Protein AF-M7SFV0-F1 (afdb_monomer_lite)

Sequence (85 aa):
MNINITGIGTYVINKQPPNKQIWLSSPISGPKRFDYVIVSDGQHQKEGTATGGWVYLRDGATLNEILNEETGIDPEGPPLDSVDI

pLDDT: mean 85.16, std 15.42, range [49.69, 98.06]

InterPro domains:
  IPR002908 Frataxin/CyaY [PF01491] (1-71)
  IPR002908 Frataxin/CyaY [PS50810] (1-80)
  IPR002908 Frataxin/CyaY [PTHR16821] (1-71)
  IPR002908 Frataxin/CyaY [SM01219] (1-78)
  IPR020895 Frataxin conserved site [PS01344] (12-26)
  IPR036524 Frataxin/CyaY superfamily [G3DSA:3.30.920.10] (1-76)
  IPR036524 Frataxin/CyaY superfamily [SSF55387] (1-72)

Radius of gyration: 15.33 Å; chains: 1; boundi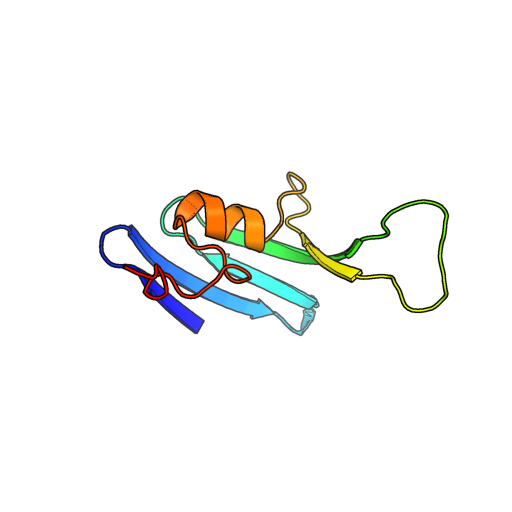ng box: 40×23×47 Å

Organism: Eutypa lata (strain UCR-EL1) (NCBI:txid1287681)

Structure (mmCIF, N/CA/C/O backbone):
data_AF-M7SFV0-F1
#
_entry.id   AF-M7SFV0-F1
#
loop_
_atom_site.group_PDB
_atom_site.id
_atom_site.type_symbol
_atom_site.label_atom_id
_atom_site.label_alt_id
_atom_site.label_comp_id
_atom_site.label_asym_id
_atom_site.label_entity_id
_atom_site.label_seq_id
_atom_site.pdbx_PDB_ins_code
_atom_site.Cartn_x
_atom_site.Cartn_y
_atom_site.Cartn_z
_atom_site.occupancy
_atom_site.B_iso_or_equiv
_atom_site.auth_seq_id
_atom_site.auth_comp_id
_atom_site.auth_asym_id
_atom_site.auth_atom_id
_atom_site.pdbx_PDB_model_num
ATOM 1 N N . MET A 1 1 ? -4.675 -11.448 -2.325 1.00 93.56 1 MET A N 1
ATOM 2 C CA . MET A 1 1 ? -4.330 -11.834 -0.944 1.00 93.56 1 MET A CA 1
ATOM 3 C C . MET A 1 1 ? -5.216 -11.031 -0.016 1.00 93.56 1 MET A C 1
ATOM 5 O O . MET A 1 1 ? -5.286 -9.824 -0.198 1.00 93.56 1 MET A O 1
ATOM 9 N N . ASN A 1 2 ? -5.911 -11.688 0.907 1.00 95.00 2 ASN A N 1
ATOM 10 C CA . ASN A 1 2 ? -6.717 -11.010 1.920 1.00 95.00 2 ASN A CA 1
ATOM 11 C C . ASN A 1 2 ? -5.976 -11.083 3.252 1.00 95.00 2 ASN A C 1
ATOM 13 O O . ASN A 1 2 ? -5.492 -12.157 3.604 1.00 95.00 2 ASN A O 1
ATOM 17 N N . ILE A 1 3 ? -5.898 -9.965 3.965 1.00 92.19 3 ILE A N 1
ATOM 18 C CA . ILE A 1 3 ? -5.324 -9.882 5.308 1.00 92.19 3 ILE A CA 1
ATOM 19 C C . ILE A 1 3 ? -6.425 -9.359 6.221 1.00 92.19 3 ILE A C 1
ATOM 21 O O . ILE A 1 3 ? -6.963 -8.278 5.989 1.00 92.19 3 ILE A O 1
ATOM 25 N N . ASN A 1 4 ? -6.794 -10.143 7.227 1.00 94.94 4 ASN A N 1
ATOM 26 C CA . ASN A 1 4 ? -7.762 -9.732 8.232 1.00 94.94 4 ASN A CA 1
ATOM 27 C C . ASN A 1 4 ? -7.011 -9.310 9.492 1.00 94.94 4 ASN A C 1
ATOM 29 O O . ASN A 1 4 ? -6.207 -10.084 10.006 1.00 94.94 4 ASN A O 1
ATOM 33 N N . ILE A 1 5 ? -7.275 -8.094 9.961 1.00 91.31 5 ILE A N 1
ATOM 34 C CA . ILE A 1 5 ? -6.695 -7.568 11.192 1.00 91.31 5 ILE A CA 1
ATOM 35 C C . ILE A 1 5 ? -7.836 -7.296 12.165 1.00 91.31 5 ILE A C 1
ATOM 37 O O . ILE A 1 5 ? -8.713 -6.463 11.905 1.00 91.31 5 ILE A O 1
ATOM 41 N N . THR A 1 6 ? -7.827 -8.024 13.281 1.00 92.19 6 THR A N 1
ATOM 42 C CA . THR A 1 6 ? -8.830 -7.909 14.340 1.00 92.19 6 THR A CA 1
ATOM 43 C C . THR A 1 6 ? -8.899 -6.473 14.847 1.00 92.19 6 THR A C 1
ATOM 45 O O . THR A 1 6 ? -7.887 -5.889 15.214 1.00 92.19 6 THR A O 1
ATOM 48 N N . GLY A 1 7 ? -10.105 -5.904 14.874 1.00 92.88 7 GLY A N 1
ATOM 49 C CA . GLY A 1 7 ? -10.336 -4.528 15.324 1.00 92.88 7 GLY A CA 1
ATOM 50 C C . GLY A 1 7 ? -10.143 -3.449 14.254 1.00 92.88 7 GLY A C 1
ATOM 51 O O . GLY A 1 7 ? -10.550 -2.319 14.495 1.00 92.88 7 GLY A O 1
ATOM 52 N N . ILE A 1 8 ? -9.606 -3.786 13.073 1.00 94.06 8 ILE A N 1
ATOM 53 C CA . ILE A 1 8 ? -9.418 -2.834 11.965 1.00 94.06 8 ILE A CA 1
ATOM 54 C C . ILE A 1 8 ? -10.309 -3.192 10.773 1.00 94.06 8 ILE A C 1
ATOM 56 O O . ILE A 1 8 ? -11.144 -2.397 10.350 1.00 94.06 8 ILE A O 1
ATOM 60 N N . GLY A 1 9 ? -10.160 -4.399 10.223 1.00 95.00 9 GLY A N 1
ATOM 61 C CA . GLY A 1 9 ? -10.912 -4.822 9.044 1.00 95.00 9 GLY A CA 1
ATOM 62 C C . GLY A 1 9 ? -10.116 -5.715 8.099 1.00 95.00 9 GLY A C 1
ATOM 63 O O . GLY A 1 9 ? -9.113 -6.323 8.470 1.00 95.00 9 GLY A O 1
ATOM 64 N N . THR A 1 10 ? -10.605 -5.827 6.862 1.00 96.81 10 THR A N 1
ATOM 65 C CA . THR A 1 10 ? -9.990 -6.67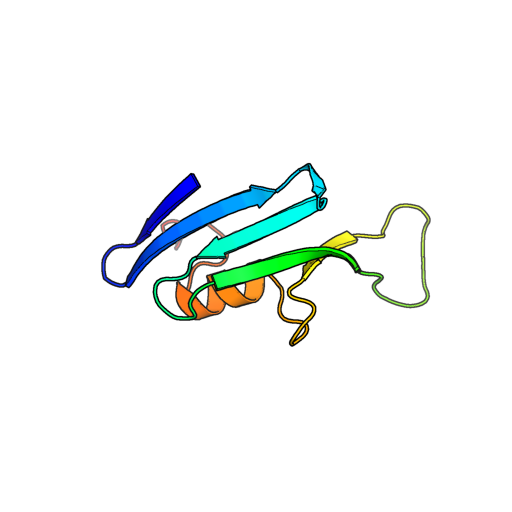0 5.828 1.00 96.81 10 THR A CA 1
ATOM 66 C C . THR A 1 10 ? -9.303 -5.822 4.771 1.00 96.81 10 THR A C 1
ATOM 68 O O . THR A 1 10 ? -9.939 -5.016 4.097 1.00 96.81 10 THR A O 1
ATOM 71 N N . TYR A 1 11 ? -8.014 -6.078 4.595 1.00 97.06 11 TYR A N 1
ATOM 72 C CA . TYR A 1 11 ? -7.180 -5.545 3.533 1.00 97.06 11 TYR A CA 1
ATOM 73 C C . TYR A 1 11 ? -7.148 -6.515 2.359 1.00 97.06 11 TYR A C 1
ATOM 75 O O . TYR A 1 11 ? -7.010 -7.728 2.545 1.00 97.06 11 TYR A O 1
ATOM 83 N N . VAL A 1 12 ? -7.216 -5.987 1.139 1.00 97.75 12 VAL A N 1
ATOM 84 C CA . VAL A 1 12 ? -7.060 -6.783 -0.087 1.00 97.75 12 VAL A CA 1
ATOM 85 C C . VAL A 1 12 ? -5.850 -6.283 -0.856 1.00 97.75 12 VAL A C 1
ATOM 87 O O . VAL A 1 12 ? -5.825 -5.144 -1.307 1.00 97.75 12 VAL A O 1
ATOM 90 N N . ILE A 1 13 ? -4.862 -7.153 -1.046 1.00 96.62 13 ILE A N 1
ATOM 91 C CA . ILE A 1 13 ? -3.669 -6.881 -1.850 1.00 96.62 13 ILE A CA 1
ATOM 92 C C . ILE A 1 13 ? -3.733 -7.721 -3.118 1.00 96.62 13 ILE A C 1
ATOM 94 O O . ILE A 1 13 ? -3.846 -8.952 -3.065 1.00 96.62 13 ILE A O 1
ATOM 98 N N . ASN A 1 14 ? -3.644 -7.067 -4.270 1.00 96.56 14 ASN A N 1
ATOM 99 C CA . ASN A 1 14 ? -3.690 -7.715 -5.569 1.00 96.56 14 ASN A CA 1
ATOM 100 C C . ASN A 1 14 ? -2.499 -7.307 -6.438 1.00 96.56 14 ASN A C 1
ATOM 102 O O . ASN A 1 14 ? -2.169 -6.130 -6.540 1.00 96.56 14 ASN A O 1
ATOM 106 N N . LYS A 1 15 ? -1.883 -8.280 -7.110 1.00 96.75 15 LYS A N 1
ATOM 107 C CA . LYS A 1 15 ? -0.868 -8.006 -8.130 1.00 96.75 15 LYS A CA 1
ATOM 108 C C . LYS A 1 15 ? -1.577 -7.740 -9.451 1.00 96.75 15 LYS A C 1
ATOM 110 O O . LYS A 1 15 ? -2.492 -8.472 -9.815 1.00 96.75 15 LYS A O 1
ATOM 115 N N . GLN A 1 16 ? -1.122 -6.736 -10.185 1.00 96.81 16 GLN A N 1
ATOM 116 C CA . GLN A 1 16 ? -1.619 -6.392 -11.515 1.00 96.81 16 GLN A CA 1
ATOM 117 C C . GLN A 1 16 ? -0.478 -6.522 -12.530 1.00 96.81 16 GLN A C 1
ATOM 119 O O . GLN A 1 16 ? 0.160 -5.520 -12.865 1.00 96.81 16 GLN A O 1
ATOM 124 N N . PRO A 1 17 ? -0.188 -7.750 -13.014 1.00 94.31 17 PRO A N 1
ATOM 125 C CA . PRO A 1 17 ? 0.950 -8.008 -13.895 1.00 94.31 17 PRO A CA 1
ATOM 126 C C . PRO A 1 17 ? 0.994 -7.152 -15.169 1.00 94.31 17 PRO A C 1
ATOM 128 O O . PRO A 1 17 ? 2.078 -6.658 -15.473 1.00 94.31 17 PRO A O 1
ATOM 131 N N . PRO A 1 18 ? -0.125 -6.899 -15.887 1.00 96.06 18 PRO A N 1
ATOM 132 C CA . PRO A 1 18 ? -0.088 -6.089 -17.107 1.00 96.06 18 PRO A CA 1
ATOM 133 C C . PRO A 1 18 ? 0.436 -4.668 -16.876 1.00 96.06 18 PRO A C 1
ATOM 135 O O . PRO A 1 18 ? 1.174 -4.141 -17.701 1.00 96.06 18 PRO A O 1
ATOM 138 N N . ASN A 1 19 ? 0.103 -4.081 -15.724 1.00 94.31 19 ASN A N 1
ATOM 139 C CA . ASN A 1 19 ? 0.479 -2.709 -15.388 1.00 94.31 19 ASN A CA 1
ATOM 140 C C . ASN A 1 19 ? 1.756 -2.644 -14.544 1.00 94.31 19 ASN A C 1
ATOM 142 O O . ASN A 1 19 ? 2.229 -1.552 -14.263 1.00 94.31 19 ASN A O 1
ATOM 146 N N . LYS A 1 20 ? 2.300 -3.796 -14.120 1.00 94.62 20 LYS A N 1
ATOM 147 C CA . LYS A 1 20 ? 3.396 -3.901 -13.140 1.00 94.62 20 LYS A CA 1
ATOM 148 C C . LYS A 1 20 ? 3.090 -3.170 -11.827 1.00 94.62 20 LYS A C 1
ATOM 150 O O . LYS A 1 20 ? 3.963 -2.545 -11.236 1.00 94.62 20 LYS A O 1
ATOM 155 N N . GLN A 1 21 ? 1.844 -3.283 -11.374 1.00 97.81 21 GLN A N 1
ATOM 156 C CA . GLN A 1 21 ? 1.347 -2.594 -10.185 1.00 97.81 21 GLN A CA 1
ATOM 157 C C . GLN A 1 21 ? 0.971 -3.558 -9.065 1.00 97.81 21 GLN A C 1
ATOM 159 O O . GLN A 1 21 ? 0.651 -4.730 -9.296 1.00 97.81 21 GLN A O 1
ATOM 164 N N . ILE A 1 22 ? 0.911 -3.015 -7.853 1.00 97.56 22 ILE A N 1
ATOM 165 C CA . ILE A 1 22 ? 0.188 -3.604 -6.727 1.00 97.56 22 ILE A CA 1
ATOM 166 C C . ILE A 1 22 ? -1.015 -2.723 -6.418 1.00 97.56 22 ILE A C 1
ATOM 168 O O . ILE A 1 22 ? -0.913 -1.501 -6.365 1.00 97.56 22 ILE A O 1
ATOM 172 N N . TRP A 1 23 ? -2.177 -3.337 -6.236 1.00 97.69 23 TRP A N 1
ATOM 173 C CA . TRP A 1 23 ? -3.387 -2.658 -5.793 1.00 97.69 23 TRP A CA 1
ATOM 174 C C . TRP A 1 23 ? -3.686 -3.050 -4.353 1.00 97.69 23 TRP A C 1
ATOM 176 O O . TRP A 1 23 ? -3.707 -4.236 -4.023 1.00 97.69 23 TRP A O 1
ATOM 186 N N . LEU A 1 24 ? -3.945 -2.044 -3.528 1.00 97.88 24 LEU A N 1
ATOM 187 C CA . LEU A 1 24 ? -4.397 -2.178 -2.153 1.00 97.88 24 LEU A CA 1
ATOM 188 C C . LEU A 1 24 ? -5.854 -1.737 -2.081 1.00 97.88 24 LEU A C 1
ATOM 190 O O . LEU A 1 24 ? -6.195 -0.686 -2.611 1.00 97.88 24 LEU A O 1
ATOM 194 N N . SER A 1 25 ? -6.691 -2.507 -1.400 1.00 98.06 25 SER A N 1
ATOM 195 C CA . SER A 1 25 ? -7.955 -2.043 -0.836 1.00 98.06 25 SER A CA 1
ATOM 196 C C . SER A 1 25 ? -7.792 -2.022 0.675 1.00 98.06 25 SER A C 1
ATOM 198 O O . SER A 1 25 ? -7.749 -3.089 1.288 1.00 98.06 25 SER A O 1
ATOM 200 N N . SER A 1 26 ? -7.677 -0.829 1.256 1.00 97.00 26 SER A N 1
ATOM 201 C CA . SER A 1 26 ? -7.658 -0.631 2.705 1.00 97.00 26 SER A CA 1
ATOM 202 C C . SER A 1 26 ? -9.084 -0.391 3.227 1.00 97.00 26 SER A C 1
ATOM 204 O O . SER A 1 26 ? -9.844 0.340 2.581 1.00 97.00 26 SER A O 1
ATOM 206 N N . PRO A 1 27 ? -9.469 -0.960 4.387 1.00 97.31 27 PRO A N 1
ATOM 207 C CA . PRO A 1 27 ? -10.709 -0.605 5.073 1.00 97.31 27 PRO A CA 1
ATOM 208 C C . PRO A 1 27 ? -10.681 0.817 5.669 1.00 97.31 27 PRO A C 1
ATOM 210 O O . PRO A 1 27 ? -11.742 1.337 6.003 1.00 97.31 27 PRO A O 1
ATOM 213 N N . ILE A 1 28 ? -9.503 1.446 5.786 1.00 97.25 28 ILE A N 1
ATOM 214 C CA . ILE A 1 28 ? -9.310 2.790 6.352 1.00 97.25 28 ILE A CA 1
ATOM 215 C C . ILE A 1 28 ? -9.215 3.843 5.242 1.00 97.25 28 ILE A C 1
ATOM 217 O O . ILE A 1 28 ? -9.989 4.798 5.223 1.00 97.25 28 ILE A O 1
ATOM 221 N N . SER A 1 29 ? -8.281 3.672 4.300 1.00 96.62 29 SER A N 1
ATOM 222 C CA . SER A 1 29 ? -7.961 4.685 3.279 1.00 96.62 29 SER A CA 1
ATOM 223 C C . SER A 1 29 ? -8.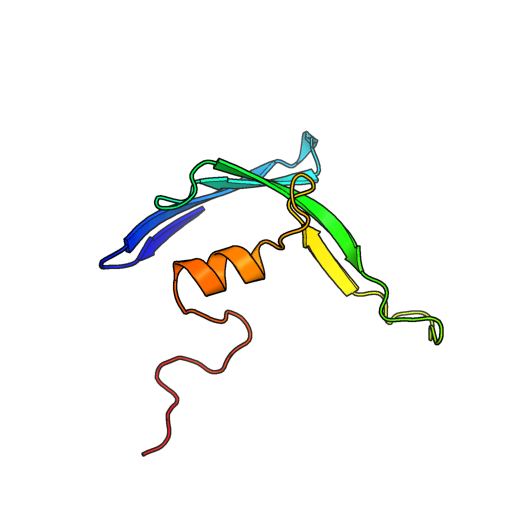511 4.377 1.881 1.00 96.62 29 SER A C 1
ATOM 225 O O . SER A 1 29 ? -8.346 5.178 0.955 1.00 96.62 29 SER A O 1
ATOM 227 N N . GLY A 1 30 ? -9.200 3.245 1.711 1.00 97.38 30 GLY A N 1
ATOM 228 C CA . GLY A 1 30 ? -9.786 2.836 0.437 1.00 97.38 30 GLY A CA 1
ATOM 229 C C . GLY A 1 30 ? -8.752 2.317 -0.574 1.00 97.38 30 GLY A C 1
ATOM 230 O O . GLY A 1 30 ? -7.707 1.783 -0.189 1.00 97.38 30 GLY A O 1
ATOM 231 N N . PRO A 1 31 ? -9.048 2.383 -1.887 1.00 97.81 31 PRO A N 1
ATOM 232 C CA . PRO A 1 31 ? -8.196 1.792 -2.907 1.00 97.81 31 PRO A CA 1
ATOM 233 C C . PRO A 1 31 ? -6.980 2.663 -3.257 1.00 97.81 31 PRO A C 1
ATOM 235 O O . PRO A 1 31 ? -7.115 3.858 -3.530 1.00 97.81 31 PRO A O 1
ATOM 238 N N . LYS A 1 32 ? -5.801 2.042 -3.365 1.00 97.94 32 LYS A N 1
ATOM 239 C CA . LYS A 1 32 ? -4.550 2.672 -3.825 1.00 97.94 32 LYS A CA 1
ATOM 240 C C . LYS A 1 32 ? -3.811 1.774 -4.818 1.00 97.94 32 LYS A C 1
ATOM 242 O O . LYS A 1 32 ? -3.945 0.550 -4.787 1.00 97.94 32 LYS A O 1
ATOM 247 N N . ARG A 1 33 ? -3.053 2.388 -5.731 1.00 98.06 33 ARG A N 1
ATOM 248 C CA . ARG A 1 33 ? -2.285 1.703 -6.785 1.00 98.06 33 ARG A CA 1
ATOM 249 C C . ARG A 1 33 ? -0.825 2.103 -6.666 1.00 98.06 33 ARG A C 1
ATOM 251 O O . ARG A 1 33 ? -0.533 3.290 -6.682 1.00 98.06 33 ARG A O 1
ATOM 258 N N . PHE A 1 34 ? 0.050 1.120 -6.553 1.00 97.69 34 PHE A N 1
ATOM 259 C CA . PHE A 1 34 ? 1.469 1.322 -6.320 1.00 97.69 34 PHE A CA 1
ATOM 260 C C . PHE A 1 34 ? 2.268 0.873 -7.529 1.00 97.69 34 PHE A C 1
ATOM 262 O O . PHE A 1 34 ? 2.021 -0.209 -8.073 1.00 97.69 34 PHE A O 1
ATOM 269 N N . ASP A 1 35 ? 3.253 1.682 -7.885 1.00 97.19 35 ASP A N 1
ATOM 270 C CA . ASP A 1 35 ? 4.232 1.413 -8.927 1.00 97.19 35 ASP A CA 1
ATOM 271 C C . ASP A 1 35 ? 5.591 1.133 -8.272 1.00 97.19 35 ASP A C 1
ATOM 273 O O . ASP A 1 35 ? 5.915 1.698 -7.226 1.00 97.19 35 ASP A O 1
ATOM 277 N N . TYR A 1 36 ? 6.384 0.233 -8.856 1.00 94.44 36 TYR A N 1
ATOM 278 C CA . TYR A 1 36 ? 7.728 -0.045 -8.349 1.00 94.44 36 TYR A CA 1
ATOM 279 C C . TYR A 1 36 ? 8.702 1.031 -8.835 1.00 94.44 36 TYR A C 1
ATOM 281 O O . TYR A 1 36 ? 8.915 1.183 -10.040 1.00 94.44 36 TYR A O 1
ATOM 289 N N . VAL A 1 37 ? 9.296 1.767 -7.900 1.00 92.50 37 VAL A N 1
ATOM 290 C CA . VAL A 1 37 ? 10.227 2.869 -8.158 1.00 92.50 37 VAL A CA 1
ATOM 291 C C . VAL A 1 37 ? 11.588 2.517 -7.575 1.00 92.50 37 VAL A C 1
ATOM 293 O O . VAL A 1 37 ? 11.679 2.018 -6.458 1.00 92.50 37 VAL A O 1
ATOM 296 N N . ILE A 1 38 ? 12.655 2.782 -8.329 1.00 87.69 38 ILE A N 1
ATOM 297 C CA . ILE A 1 38 ? 14.025 2.659 -7.826 1.00 87.69 38 ILE A CA 1
ATOM 298 C C . ILE A 1 38 ? 14.326 3.874 -6.948 1.00 87.69 38 ILE A C 1
ATOM 300 O O . ILE A 1 38 ? 14.313 5.007 -7.429 1.00 87.69 38 ILE A O 1
ATOM 304 N N . VAL A 1 39 ? 14.596 3.631 -5.670 1.00 72.62 39 VAL A N 1
ATOM 305 C CA . VAL A 1 39 ? 15.001 4.643 -4.697 1.00 72.62 39 VAL A CA 1
ATOM 306 C C . VAL A 1 39 ? 16.527 4.628 -4.628 1.00 72.62 39 VAL A C 1
ATOM 308 O O . VAL A 1 39 ? 17.161 3.592 -4.444 1.00 72.62 39 VAL A O 1
ATOM 311 N N . SER A 1 40 ? 17.140 5.783 -4.878 1.00 71.19 40 SER A N 1
ATOM 312 C CA . SER A 1 40 ? 18.595 5.945 -4.840 1.00 71.19 40 SER A CA 1
ATOM 313 C C . SER A 1 40 ? 18.968 6.815 -3.647 1.00 71.19 40 SER A C 1
ATOM 315 O O . SER A 1 40 ? 18.747 8.025 -3.689 1.00 71.19 40 SER A O 1
ATOM 317 N N . ASP A 1 41 ? 19.572 6.229 -2.616 1.00 60.00 41 ASP A N 1
ATOM 318 C CA . ASP A 1 41 ? 20.111 6.985 -1.484 1.00 60.00 41 ASP A CA 1
ATOM 319 C C . ASP A 1 41 ? 21.438 7.658 -1.875 1.00 60.00 41 ASP A C 1
ATOM 321 O O . ASP A 1 41 ? 22.525 7.128 -1.669 1.00 60.00 41 ASP A O 1
ATOM 325 N N . GLY A 1 42 ? 21.354 8.850 -2.468 1.00 57.16 42 GLY A N 1
ATOM 326 C CA . GLY A 1 42 ? 22.467 9.803 -2.535 1.00 57.16 42 GLY A CA 1
ATOM 327 C C . GLY A 1 42 ? 23.636 9.488 -3.489 1.00 57.16 42 GLY A C 1
ATOM 328 O O . GLY A 1 42 ? 23.851 8.386 -3.983 1.00 57.16 42 GLY A O 1
ATOM 329 N N . GLN A 1 43 ? 24.421 10.534 -3.767 1.00 53.22 43 GLN A N 1
ATOM 330 C CA . GLN A 1 43 ? 25.473 10.637 -4.797 1.00 53.22 43 GLN A CA 1
ATOM 331 C C . GLN A 1 43 ? 26.752 9.790 -4.576 1.00 53.22 43 GLN A C 1
ATOM 333 O O . GLN A 1 43 ? 27.780 10.060 -5.199 1.00 53.22 43 GLN A O 1
ATOM 338 N N . HIS A 1 44 ? 26.739 8.754 -3.736 1.00 49.69 44 HIS A N 1
ATOM 339 C CA . HIS A 1 44 ? 27.895 7.866 -3.525 1.00 49.69 44 HIS A CA 1
ATOM 340 C C . HIS A 1 44 ? 27.542 6.420 -3.885 1.00 49.69 44 HIS A C 1
ATOM 342 O O . HIS A 1 44 ? 27.591 5.509 -3.063 1.00 49.69 44 HIS A O 1
ATOM 348 N N . GLN A 1 45 ? 27.160 6.224 -5.148 1.00 53.12 45 GLN A N 1
ATOM 349 C CA . GLN A 1 45 ? 26.789 4.924 -5.695 1.00 53.12 45 GLN A CA 1
ATOM 350 C C . GLN A 1 45 ? 2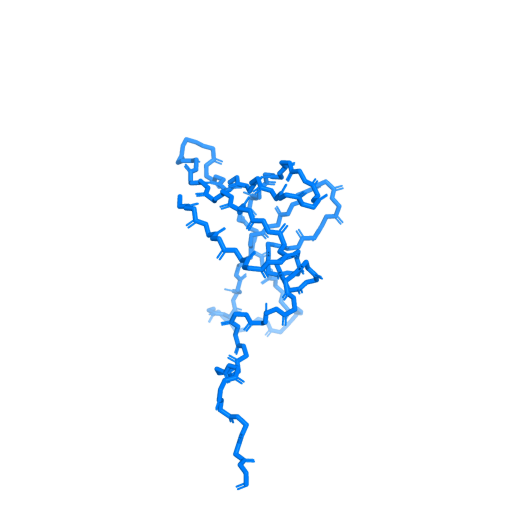8.015 4.011 -5.811 1.00 53.12 45 GLN A C 1
ATOM 352 O O . GLN A 1 45 ? 28.925 4.258 -6.603 1.00 53.12 45 GLN A O 1
ATOM 357 N N . LYS A 1 46 ? 28.006 2.913 -5.052 1.00 56.53 46 LY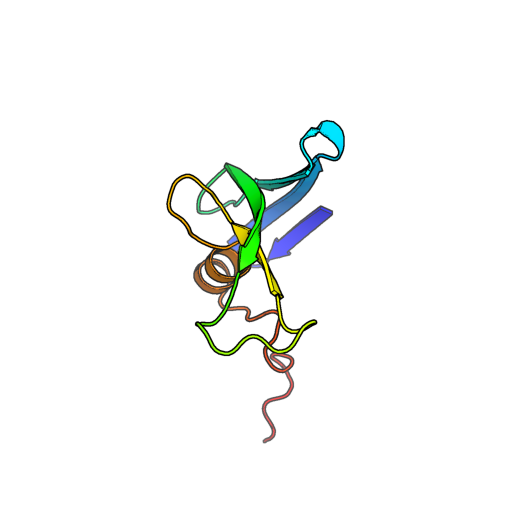S A N 1
ATOM 358 C CA . LYS A 1 46 ? 28.636 1.668 -5.497 1.00 56.53 46 LYS A CA 1
ATOM 359 C C . LYS A 1 46 ? 27.613 0.964 -6.389 1.00 56.53 46 LYS A C 1
ATOM 361 O O . LYS A 1 46 ? 26.436 0.899 -6.038 1.00 56.53 46 LYS A O 1
ATOM 366 N N . GLU A 1 47 ? 28.038 0.464 -7.544 1.00 53.66 47 GLU A N 1
ATOM 367 C CA . GLU A 1 47 ? 27.195 -0.392 -8.386 1.00 53.66 47 GLU A CA 1
ATOM 368 C C . GLU A 1 47 ? 26.592 -1.522 -7.528 1.00 53.66 47 GLU A C 1
ATOM 370 O O . GLU A 1 47 ? 27.323 -2.239 -6.845 1.00 53.66 47 GLU A O 1
ATOM 375 N N . GLY A 1 48 ? 25.260 -1.641 -7.518 1.00 57.19 48 GLY A N 1
ATOM 376 C CA . GLY A 1 48 ? 24.538 -2.682 -6.774 1.00 57.19 48 GLY A CA 1
ATOM 377 C C . GLY A 1 48 ? 23.816 -2.251 -5.490 1.00 57.19 48 GLY A C 1
ATOM 378 O O . GLY A 1 48 ? 23.206 -3.107 -4.860 1.00 57.19 48 GLY A O 1
ATOM 379 N N . THR A 1 49 ? 23.827 -0.967 -5.099 1.00 63.19 49 THR A N 1
ATOM 380 C CA . THR A 1 49 ? 23.134 -0.495 -3.874 1.00 63.19 49 THR 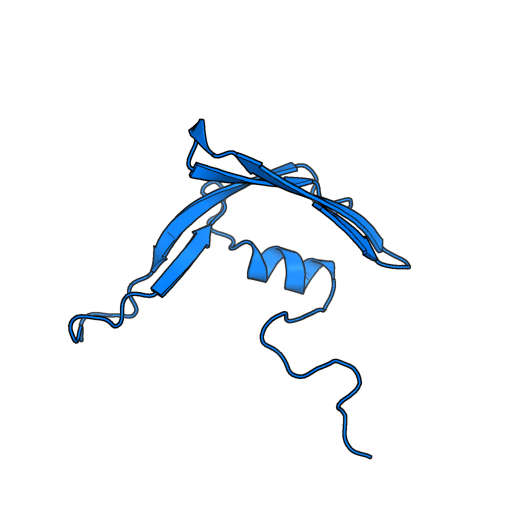A CA 1
ATOM 381 C C . THR A 1 49 ? 21.762 0.144 -4.111 1.00 63.19 49 THR A C 1
ATOM 383 O O . THR A 1 49 ? 21.169 0.666 -3.173 1.00 63.19 49 THR A O 1
ATOM 386 N N . ALA A 1 50 ? 21.253 0.150 -5.346 1.00 64.00 50 ALA A N 1
ATOM 387 C CA . ALA A 1 50 ? 19.934 0.706 -5.636 1.00 64.00 50 ALA A CA 1
ATOM 388 C C . ALA A 1 50 ? 18.837 -0.201 -5.054 1.00 64.00 50 ALA A C 1
ATOM 390 O O . ALA A 1 50 ? 18.691 -1.351 -5.474 1.00 64.00 50 ALA A O 1
ATOM 391 N N . THR A 1 51 ? 18.068 0.318 -4.099 1.00 76.44 51 THR A N 1
ATOM 392 C CA . THR A 1 51 ? 16.878 -0.343 -3.555 1.00 76.44 51 THR A CA 1
ATOM 393 C C . THR A 1 51 ? 15.649 0.116 -4.337 1.00 76.44 51 THR A C 1
ATOM 395 O O . THR A 1 51 ? 15.668 1.129 -5.034 1.00 76.44 51 THR A O 1
ATOM 398 N N . GLY A 1 52 ? 14.568 -0.658 -4.318 1.00 85.06 52 GLY A N 1
ATOM 399 C CA . GLY A 1 52 ? 13.315 -0.239 -4.939 1.00 85.06 52 GLY A CA 1
ATOM 400 C C . GLY A 1 52 ? 12.145 -0.419 -3.989 1.00 85.06 52 GLY A C 1
ATOM 401 O O . GLY A 1 52 ? 12.175 -1.281 -3.115 1.00 85.06 52 GLY A O 1
ATOM 402 N N . GLY A 1 53 ? 11.127 0.418 -4.160 1.00 91.31 53 GLY A N 1
ATOM 403 C CA . GLY A 1 53 ? 9.953 0.473 -3.299 1.00 91.31 53 GLY A CA 1
ATOM 404 C C . GLY A 1 53 ? 8.659 0.563 -4.098 1.00 91.31 53 GLY A C 1
ATOM 405 O O . GLY A 1 53 ? 8.637 1.029 -5.236 1.00 91.31 53 GLY A O 1
ATOM 406 N N . TRP A 1 54 ? 7.562 0.111 -3.493 1.00 95.50 54 TRP A N 1
ATOM 407 C CA . TRP A 1 54 ? 6.214 0.261 -4.039 1.00 95.50 54 TRP A CA 1
ATOM 408 C C . TRP A 1 54 ? 5.642 1.607 -3.601 1.00 95.50 54 TRP A C 1
ATOM 410 O O . TRP A 1 54 ? 5.323 1.779 -2.427 1.00 95.50 54 TRP A O 1
ATOM 420 N N . VAL A 1 55 ? 5.513 2.546 -4.537 1.00 96.06 55 VAL A N 1
ATOM 421 C CA . VAL A 1 55 ? 5.160 3.947 -4.267 1.00 96.06 55 VAL A CA 1
ATOM 422 C C . VAL A 1 55 ? 3.797 4.275 -4.859 1.00 96.06 55 VAL A C 1
ATOM 424 O O . VAL A 1 55 ? 3.517 3.972 -6.021 1.00 96.06 55 VAL A O 1
ATOM 427 N N . TYR A 1 56 ? 2.940 4.920 -4.072 1.00 96.69 56 TYR A N 1
ATOM 428 C CA . TYR A 1 56 ? 1.714 5.521 -4.564 1.00 96.69 56 TYR A CA 1
ATOM 429 C C . TYR A 1 56 ? 2.039 6.881 -5.178 1.00 96.69 56 TYR A C 1
ATOM 431 O O . TYR A 1 56 ? 2.226 7.879 -4.488 1.00 96.69 56 TYR A O 1
ATOM 439 N N . LEU A 1 57 ? 2.084 6.939 -6.508 1.00 93.94 57 LEU A N 1
ATOM 440 C CA . LEU A 1 57 ? 2.557 8.121 -7.240 1.00 93.94 57 LEU A CA 1
ATOM 441 C C . LEU A 1 57 ? 1.707 9.391 -7.049 1.00 93.94 57 LEU A C 1
ATOM 443 O O . LEU A 1 57 ? 2.091 10.454 -7.530 1.00 93.94 57 LEU A O 1
ATOM 447 N N . ARG A 1 58 ? 0.544 9.306 -6.391 1.00 94.44 58 ARG A N 1
ATOM 448 C CA . ARG A 1 58 ? -0.318 10.473 -6.162 1.00 94.44 58 ARG A CA 1
ATOM 449 C C . ARG A 1 58 ? 0.210 11.388 -5.061 1.00 94.44 58 ARG A C 1
ATOM 451 O O . ARG A 1 58 ? 0.083 12.600 -5.191 1.00 94.44 58 ARG A O 1
ATOM 458 N N . ASP A 1 59 ? 0.723 10.812 -3.981 1.00 93.50 59 ASP A N 1
ATOM 459 C CA . ASP A 1 59 ? 1.184 11.539 -2.792 1.00 93.50 59 ASP A CA 1
ATOM 460 C C . ASP A 1 59 ? 2.619 11.168 -2.386 1.00 93.50 59 ASP A C 1
ATOM 462 O O . ASP A 1 59 ? 3.200 11.841 -1.541 1.00 93.50 59 ASP A O 1
ATOM 466 N N . GLY A 1 60 ? 3.216 10.163 -3.033 1.00 93.38 60 GLY A N 1
ATOM 467 C CA . GLY A 1 60 ? 4.581 9.715 -2.777 1.00 93.38 60 GLY A CA 1
ATOM 468 C C . GLY A 1 60 ? 4.700 8.707 -1.636 1.00 93.38 60 GLY A C 1
ATOM 469 O O . GLY A 1 60 ? 5.799 8.203 -1.423 1.00 93.38 60 GLY A O 1
ATOM 470 N N . ALA A 1 61 ? 3.604 8.370 -0.948 1.00 94.38 61 ALA A N 1
ATOM 471 C CA . ALA A 1 61 ? 3.635 7.410 0.149 1.00 94.38 61 ALA A CA 1
ATOM 472 C C . ALA A 1 61 ? 3.950 5.995 -0.355 1.00 94.38 61 ALA A C 1
ATOM 474 O O . ALA A 1 61 ? 3.450 5.541 -1.392 1.00 94.38 61 ALA A O 1
ATOM 475 N N . THR A 1 62 ? 4.762 5.267 0.395 1.00 94.81 62 THR A N 1
ATOM 476 C CA . THR A 1 62 ? 5.100 3.872 0.118 1.00 94.81 62 THR A CA 1
ATOM 477 C C . THR A 1 62 ? 4.043 2.919 0.675 1.00 94.81 62 THR A C 1
ATOM 479 O O . THR A 1 62 ? 3.290 3.236 1.598 1.00 94.81 62 THR A O 1
ATOM 482 N N . LEU A 1 63 ? 3.977 1.706 0.117 1.00 93.69 63 LEU A N 1
ATOM 483 C CA . LEU A 1 63 ? 3.095 0.655 0.630 1.00 93.69 63 LEU A CA 1
ATOM 484 C C . LEU A 1 63 ? 3.402 0.322 2.101 1.00 93.69 63 LEU A C 1
ATOM 486 O O . LEU A 1 63 ? 2.472 0.092 2.869 1.00 93.69 63 LEU A O 1
ATOM 490 N N . ASN A 1 64 ? 4.683 0.319 2.484 1.00 91.62 64 ASN A N 1
ATOM 491 C CA . ASN A 1 64 ? 5.111 0.023 3.852 1.00 91.62 64 ASN A CA 1
ATOM 492 C C . ASN A 1 64 ? 4.685 1.122 4.828 1.00 91.62 64 ASN A C 1
ATOM 494 O O . ASN A 1 64 ? 4.143 0.796 5.878 1.00 91.62 64 ASN A O 1
ATOM 498 N N . GLU A 1 65 ? 4.866 2.397 4.471 1.00 92.94 65 GLU A N 1
ATOM 499 C CA . GLU A 1 65 ? 4.414 3.525 5.300 1.00 92.94 65 GLU A CA 1
ATOM 500 C C . GLU A 1 65 ? 2.910 3.441 5.568 1.00 92.94 65 GLU A C 1
ATOM 502 O O . GLU A 1 65 ? 2.495 3.479 6.719 1.00 92.94 65 GLU A O 1
ATOM 507 N N . ILE A 1 66 ? 2.098 3.213 4.529 1.00 94.31 66 ILE A N 1
ATOM 508 C CA . ILE A 1 66 ? 0.639 3.113 4.684 1.00 94.31 66 ILE A CA 1
ATOM 509 C C . ILE A 1 66 ? 0.251 1.932 5.576 1.00 94.31 66 ILE A C 1
ATOM 511 O O . ILE A 1 66 ? -0.615 2.069 6.434 1.00 94.31 66 ILE A O 1
ATOM 515 N N . LEU A 1 67 ? 0.861 0.759 5.382 1.00 92.62 67 LEU A N 1
ATOM 516 C CA . LEU A 1 67 ? 0.550 -0.404 6.213 1.00 92.62 67 LEU A CA 1
ATOM 517 C C . LEU A 1 67 ? 0.973 -0.182 7.668 1.00 92.62 67 LEU A C 1
ATOM 519 O O . LEU A 1 67 ? 0.205 -0.520 8.565 1.00 92.62 67 LEU A O 1
ATOM 523 N N . ASN A 1 68 ? 2.142 0.409 7.909 1.00 91.69 68 ASN A N 1
ATOM 524 C CA . ASN A 1 68 ? 2.622 0.694 9.257 1.00 91.69 68 ASN A CA 1
ATOM 525 C C . ASN A 1 68 ? 1.729 1.733 9.954 1.00 91.69 68 ASN A C 1
ATOM 527 O O . ASN A 1 68 ? 1.231 1.473 11.044 1.00 91.69 68 ASN A O 1
ATOM 531 N N . GLU A 1 69 ? 1.416 2.851 9.297 1.00 93.56 69 GLU A N 1
ATOM 532 C CA . GLU A 1 69 ? 0.527 3.881 9.851 1.00 93.56 69 GLU A CA 1
ATOM 533 C C . GLU A 1 69 ? -0.870 3.345 10.181 1.00 93.56 69 GLU A C 1
ATOM 535 O O . GLU A 1 69 ? -1.453 3.695 11.207 1.00 93.56 69 GLU A O 1
ATOM 540 N N . GLU A 1 70 ? -1.422 2.493 9.317 1.00 94.81 70 GLU A N 1
ATOM 541 C CA . GLU A 1 70 ? -2.785 1.996 9.480 1.00 94.81 70 GLU A CA 1
ATOM 542 C C . GLU A 1 70 ? -2.903 0.831 10.467 1.00 94.81 70 GLU A C 1
ATOM 544 O O . GLU A 1 70 ? -3.952 0.663 11.089 1.00 94.81 70 GLU A O 1
ATOM 549 N N . THR A 1 71 ? -1.864 0.003 10.592 1.00 90.88 71 THR A N 1
ATOM 550 C CA . THR A 1 71 ? -1.922 -1.244 11.373 1.00 90.88 71 THR A CA 1
ATOM 551 C C . THR A 1 71 ? -1.058 -1.218 12.629 1.00 90.88 71 THR A C 1
ATOM 553 O O . THR A 1 71 ? -1.256 -2.048 13.514 1.00 90.88 71 THR A O 1
ATOM 556 N N . GLY A 1 72 ? -0.110 -0.282 12.716 1.00 87.25 72 GLY A N 1
ATOM 557 C CA . GLY A 1 72 ? 0.941 -0.255 13.732 1.00 87.25 72 GLY A CA 1
ATOM 558 C C . GLY A 1 72 ? 1.962 -1.390 13.595 1.00 87.25 72 GLY A C 1
ATOM 559 O O . GLY A 1 72 ? 2.729 -1.623 14.526 1.00 87.25 72 GLY A O 1
ATOM 560 N N . ILE A 1 73 ? 1.941 -2.135 12.484 1.00 81.19 73 ILE A N 1
ATOM 561 C CA . ILE A 1 73 ? 2.832 -3.269 12.236 1.00 81.19 73 ILE A CA 1
ATOM 562 C C . ILE A 1 73 ? 3.949 -2.810 11.307 1.00 81.19 73 ILE A C 1
ATOM 564 O O . ILE A 1 73 ? 3.705 -2.466 10.150 1.00 81.19 73 ILE A O 1
ATOM 568 N N . ASP A 1 74 ? 5.180 -2.873 11.804 1.00 79.19 74 ASP A N 1
ATOM 569 C CA . ASP A 1 74 ? 6.368 -2.766 10.970 1.00 79.19 74 ASP A CA 1
ATOM 570 C C . ASP A 1 74 ? 6.713 -4.154 10.394 1.00 79.19 74 ASP A C 1
ATOM 572 O O . ASP A 1 74 ? 7.067 -5.054 11.159 1.00 79.19 74 ASP A O 1
ATOM 576 N N . PRO A 1 75 ? 6.600 -4.373 9.069 1.00 70.94 75 PRO A N 1
ATOM 577 C CA . PRO A 1 75 ? 6.925 -5.660 8.457 1.00 70.94 75 PRO A CA 1
ATOM 578 C C . PRO A 1 75 ? 8.424 -5.995 8.484 1.00 70.94 75 PRO A C 1
ATOM 580 O O . PRO A 1 75 ? 8.772 -7.158 8.284 1.00 70.94 75 PRO A O 1
ATOM 583 N N . GLU A 1 76 ? 9.300 -5.009 8.700 1.00 75.56 76 GLU A N 1
ATOM 584 C CA . GLU A 1 76 ? 10.749 -5.214 8.850 1.00 75.56 76 GLU A CA 1
ATOM 585 C C . GLU A 1 76 ? 11.198 -5.173 10.318 1.00 75.56 76 GLU A C 1
ATOM 587 O O . GLU A 1 76 ? 12.359 -5.451 10.630 1.00 75.56 76 GLU A O 1
ATOM 592 N N . GLY A 1 77 ? 10.267 -4.865 11.223 1.00 68.00 77 GLY A N 1
ATOM 593 C CA . GLY A 1 77 ? 10.486 -4.867 12.658 1.00 68.00 77 GLY A CA 1
ATOM 594 C C . GLY A 1 77 ? 10.596 -6.282 13.240 1.00 68.00 77 GLY A C 1
ATOM 595 O O . GLY A 1 77 ? 10.217 -7.272 12.604 1.00 68.00 77 GLY A O 1
ATOM 596 N N . PRO A 1 78 ? 11.117 -6.408 14.473 1.00 69.31 78 PRO A N 1
ATOM 597 C CA . PRO A 1 78 ? 11.111 -7.680 15.180 1.00 69.31 78 PRO A CA 1
ATOM 598 C C . PRO A 1 78 ? 9.666 -8.181 15.383 1.00 69.31 78 PRO A C 1
ATOM 600 O O . PRO A 1 78 ? 8.744 -7.363 15.475 1.00 69.31 78 PRO A O 1
ATOM 603 N N . PRO A 1 79 ? 9.443 -9.509 15.459 1.00 68.06 79 PRO A N 1
ATOM 604 C CA . PRO A 1 79 ? 8.130 -10.067 15.764 1.00 68.06 79 PRO A CA 1
ATOM 605 C C . PRO A 1 79 ? 7.511 -9.394 16.997 1.00 68.06 79 PRO A C 1
ATOM 607 O O . PRO A 1 79 ? 8.184 -9.182 18.002 1.00 68.06 79 PRO A O 1
ATOM 610 N N . LEU A 1 80 ? 6.223 -9.046 16.935 1.00 64.38 80 LEU A N 1
ATOM 611 C CA . LEU A 1 80 ? 5.543 -8.313 18.016 1.00 64.38 80 LEU A CA 1
ATOM 612 C C . LEU A 1 80 ? 5.548 -9.064 19.364 1.00 64.38 80 LEU A C 1
ATOM 614 O O . LEU A 1 80 ? 5.319 -8.459 20.408 1.00 64.38 80 LEU A O 1
ATOM 618 N N . ASP A 1 81 ? 5.800 -10.372 19.345 1.00 64.62 81 ASP A N 1
ATOM 619 C CA . ASP A 1 81 ? 5.929 -11.249 20.506 1.00 64.62 81 ASP A CA 1
ATOM 620 C C . ASP A 1 81 ? 7.367 -11.385 21.037 1.00 64.62 81 ASP A C 1
ATOM 622 O O . ASP A 1 81 ? 7.565 -12.009 22.077 1.00 64.62 81 ASP A O 1
ATOM 626 N N . SER A 1 82 ? 8.368 -10.780 20.390 1.00 58.69 82 SER A N 1
ATOM 627 C CA . SER A 1 82 ? 9.776 -10.877 20.796 1.00 58.69 82 SER A CA 1
ATOM 628 C C . SER A 1 82 ? 10.229 -9.761 21.748 1.00 58.69 82 SER A C 1
ATOM 630 O O . SER A 1 82 ? 11.404 -9.392 21.749 1.00 58.69 82 SER A O 1
ATOM 632 N N . VAL A 1 83 ? 9.323 -9.184 22.542 1.00 56.88 83 VAL A N 1
ATOM 633 C CA . VAL A 1 83 ? 9.724 -8.310 23.653 1.00 56.88 83 VAL A CA 1
ATOM 634 C C . VAL A 1 83 ? 10.211 -9.210 24.786 1.00 56.88 83 VAL A C 1
ATOM 636 O O . VAL A 1 83 ? 9.405 -9.797 25.507 1.00 56.88 83 VAL A O 1
ATOM 639 N N . ASP A 1 84 ? 11.533 -9.349 24.899 1.00 54.88 84 ASP A N 1
ATOM 640 C CA . ASP A 1 84 ? 12.186 -10.053 26.003 1.00 54.88 84 ASP A CA 1
ATOM 641 C C . ASP A 1 84 ? 11.756 -9.435 27.351 1.00 54.88 84 ASP A C 1
ATOM 643 O O . ASP A 1 84 ? 11.886 -8.224 27.562 1.00 54.88 84 ASP A O 1
ATOM 647 N N . ILE A 1 85 ? 11.212 -10.281 28.237 1.00 50.19 85 ILE A N 1
ATOM 648 C CA . ILE A 1 85 ? 10.955 -9.986 29.659 1.00 50.19 85 ILE A CA 1
ATOM 649 C C . ILE A 1 85 ? 12.274 -10.003 30.431 1.00 50.19 85 ILE A C 1
ATOM 651 O O . ILE A 1 85 ? 13.048 -10.969 30.237 1.00 50.19 85 ILE A O 1
#

Foldseek 3Di:
DWDQDPPFGIKDWDQDVVVRWIWIAGPVPGIFIWHKDFDDDDDPDDPPPTDIFTARVPPGDTPQNVCCVRRVDRPPDDDPPPPDD

Secondary structure (DSSP, 8-state):
-EEEETTTEEEEEEEEGGGTEEEEEETTTEEEEEEEEEE--SS---TT--EEEEE-TTT--BHHHHHHHHH---TTSPPTT----